Protein AF-A0A3D5TL50-F1 (afdb_monomer_lite)

Secondary structure (DSSP, 8-state):
-HHHHHHHHHHHHHHHHHHHHHTTSS-TTPPPPHHHHHHHHHHHHHHHHHHHHHHHHHH-

Foldseek 3Di:
DQVQLLVQLVVVQVVVLVVCVVVVNDDPPDDDDSVVSSVVSVVCCVVCVVVVVVVVVVVD

pLDDT: mean 92.6, std 4.34, range [74.69, 97.0]

Sequence (60 aa):
DIILMIISAFVIGAIWGLYLIASGKSKLKAKVPFGPFIVLGVFVTIFYGHTLANWYFTLV

Radius of gyration: 13.28 Å; chains: 1; bounding box: 27×24×33 Å

Structure (mmCIF, N/CA/C/O backbone):
data_AF-A0A3D5TL50-F1
#
_entry.id   AF-A0A3D5TL50-F1
#
loop_
_atom_site.group_PDB
_atom_site.id
_atom_site.type_symbol
_atom_site.label_atom_id
_atom_site.label_alt_id
_atom_site.label_comp_id
_atom_site.label_asym_id
_atom_site.label_entity_id
_atom_site.label_seq_id
_atom_site.pdbx_PDB_ins_code
_atom_site.Cartn_x
_atom_site.Cartn_y
_atom_site.Cartn_z
_atom_site.occupancy
_atom_site.B_iso_or_equiv
_atom_site.auth_seq_id
_atom_site.auth_comp_id
_atom_site.auth_asym_id
_atom_site.auth_atom_id
_atom_site.pdbx_PDB_model_num
ATOM 1 N N . ASP A 1 1 ? 11.396 -7.899 -9.952 1.00 82.31 1 ASP A N 1
ATOM 2 C CA . ASP A 1 1 ? 10.234 -8.732 -9.556 1.00 82.31 1 ASP A CA 1
ATOM 3 C C . ASP A 1 1 ? 9.938 -8.747 -8.059 1.00 82.31 1 ASP A C 1
ATOM 5 O O . ASP A 1 1 ? 8.864 -8.300 -7.685 1.00 82.31 1 ASP A O 1
ATOM 9 N N . ILE A 1 2 ? 10.860 -9.164 -7.179 1.00 91.75 2 ILE A N 1
ATOM 10 C CA . ILE A 1 2 ? 10.590 -9.268 -5.721 1.00 91.75 2 ILE A CA 1
ATOM 11 C C . ILE A 1 2 ? 10.111 -7.942 -5.099 1.00 91.75 2 ILE A C 1
ATOM 13 O O . ILE A 1 2 ? 9.169 -7.930 -4.311 1.00 91.75 2 ILE A O 1
ATOM 17 N N . ILE A 1 3 ? 10.719 -6.813 -5.476 1.00 93.56 3 ILE A N 1
ATOM 18 C CA . ILE A 1 3 ? 10.326 -5.491 -4.961 1.00 93.56 3 ILE A CA 1
ATOM 19 C C . ILE A 1 3 ? 8.898 -5.132 -5.399 1.00 93.56 3 ILE A C 1
ATOM 21 O O . ILE A 1 3 ? 8.086 -4.739 -4.570 1.00 93.56 3 ILE A O 1
ATOM 25 N N . LEU A 1 4 ? 8.567 -5.322 -6.680 1.00 94.75 4 LEU A N 1
ATOM 26 C CA . LEU A 1 4 ? 7.227 -5.050 -7.218 1.00 94.75 4 LEU A CA 1
ATOM 27 C C . LEU A 1 4 ? 6.164 -5.941 -6.574 1.00 94.75 4 LEU A C 1
ATOM 29 O O . LEU A 1 4 ? 5.075 -5.461 -6.266 1.00 94.75 4 LEU A O 1
ATOM 33 N N . MET A 1 5 ? 6.500 -7.202 -6.302 1.00 95.50 5 MET A N 1
ATOM 34 C CA . MET A 1 5 ? 5.649 -8.134 -5.564 1.00 95.50 5 MET A CA 1
ATOM 35 C C . MET A 1 5 ? 5.344 -7.622 -4.162 1.00 95.50 5 MET A C 1
ATOM 37 O O . MET A 1 5 ? 4.180 -7.584 -3.765 1.00 95.50 5 MET A O 1
ATOM 41 N N . ILE A 1 6 ? 6.373 -7.209 -3.421 1.00 95.12 6 ILE A N 1
ATOM 42 C CA . ILE A 1 6 ? 6.223 -6.687 -2.060 1.00 95.12 6 ILE A CA 1
ATOM 43 C C . ILE A 1 6 ? 5.397 -5.399 -2.071 1.00 95.12 6 ILE A C 1
ATOM 45 O O . ILE A 1 6 ? 4.452 -5.282 -1.294 1.00 95.12 6 ILE A O 1
ATOM 49 N N . ILE A 1 7 ? 5.700 -4.461 -2.972 1.00 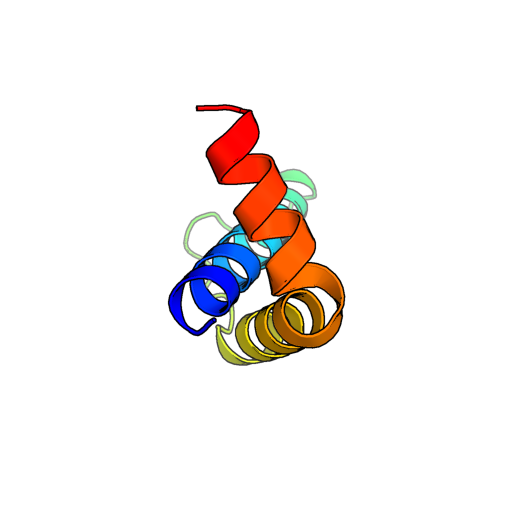94.88 7 ILE A N 1
ATOM 50 C CA . ILE A 1 7 ? 4.941 -3.211 -3.116 1.00 94.88 7 ILE A CA 1
ATOM 51 C C . ILE A 1 7 ? 3.475 -3.516 -3.432 1.00 94.88 7 ILE A C 1
ATOM 53 O O . ILE A 1 7 ? 2.588 -3.010 -2.751 1.00 94.88 7 ILE A O 1
ATOM 57 N N . SER A 1 8 ? 3.211 -4.390 -4.404 1.00 95.06 8 SER A N 1
ATOM 58 C CA . SER A 1 8 ? 1.848 -4.782 -4.780 1.00 95.06 8 SER A CA 1
ATOM 59 C C . SER A 1 8 ? 1.106 -5.420 -3.604 1.00 95.06 8 SER A C 1
ATOM 61 O O . SER A 1 8 ? -0.033 -5.052 -3.323 1.00 95.06 8 SER A O 1
ATOM 63 N N . ALA A 1 9 ? 1.759 -6.316 -2.859 1.00 95.88 9 ALA A N 1
ATOM 64 C CA . ALA A 1 9 ? 1.196 -6.929 -1.659 1.00 95.88 9 ALA A CA 1
ATOM 65 C C . ALA A 1 9 ? 0.835 -5.887 -0.587 1.00 95.88 9 ALA A C 1
ATOM 67 O O . ALA A 1 9 ? -0.256 -5.944 -0.016 1.00 95.88 9 ALA A O 1
ATOM 68 N N . PHE A 1 10 ? 1.713 -4.910 -0.340 1.00 94.69 10 PHE A N 1
ATOM 69 C CA . PHE A 1 10 ? 1.442 -3.821 0.599 1.00 94.69 10 PHE A CA 1
ATOM 70 C C . PHE A 1 10 ? 0.299 -2.923 0.133 1.00 94.69 10 PHE A C 1
ATOM 72 O O . PHE A 1 10 ? -0.559 -2.590 0.945 1.00 94.69 10 PHE A O 1
ATOM 79 N N . VAL A 1 11 ? 0.248 -2.559 -1.150 1.00 95.06 11 VAL A N 1
ATOM 80 C CA . VAL A 1 11 ? -0.820 -1.712 -1.703 1.00 95.06 11 VAL A CA 1
ATOM 81 C C . VAL A 1 11 ? -2.175 -2.410 -1.585 1.00 95.06 11 VAL A C 1
ATOM 83 O O . VAL A 1 11 ? -3.119 -1.828 -1.052 1.00 95.06 11 VAL A O 1
ATOM 86 N N . ILE A 1 12 ? -2.269 -3.676 -1.998 1.00 95.31 12 ILE A N 1
ATOM 87 C CA . ILE A 1 12 ? -3.511 -4.460 -1.904 1.00 95.31 12 ILE A CA 1
ATOM 88 C C . ILE A 1 12 ? -3.921 -4.634 -0.436 1.00 95.31 12 ILE A C 1
ATOM 90 O O . ILE A 1 12 ? -5.083 -4.418 -0.082 1.00 95.31 12 ILE A O 1
ATOM 94 N N . GLY A 1 13 ? -2.967 -4.978 0.434 1.00 93.81 13 GLY A N 1
ATOM 95 C CA . GLY A 1 13 ? -3.202 -5.119 1.869 1.00 93.81 13 GLY A CA 1
ATOM 96 C C . GLY A 1 13 ? -3.647 -3.815 2.534 1.00 93.81 13 GLY A C 1
ATOM 97 O O . GLY A 1 13 ? -4.546 -3.836 3.374 1.00 93.81 13 GLY A O 1
ATOM 98 N N . ALA A 1 14 ? -3.079 -2.676 2.134 1.00 93.56 14 ALA A N 1
ATOM 99 C CA . ALA A 1 14 ? -3.456 -1.361 2.639 1.00 93.56 14 ALA A CA 1
ATOM 100 C C . ALA A 1 14 ? -4.871 -0.973 2.201 1.00 93.56 14 ALA A C 1
ATOM 102 O O . ALA A 1 14 ? -5.659 -0.555 3.046 1.00 93.56 14 ALA A O 1
ATOM 103 N N . ILE A 1 15 ? -5.223 -1.167 0.925 1.00 95.19 15 ILE A N 1
ATOM 104 C CA . ILE A 1 15 ? -6.580 -0.911 0.410 1.00 95.19 15 ILE A CA 1
ATOM 105 C C . ILE A 1 15 ? -7.605 -1.758 1.173 1.00 95.19 15 ILE A C 1
ATOM 107 O O . ILE A 1 15 ? -8.615 -1.234 1.646 1.00 95.19 15 ILE A O 1
ATOM 111 N N . TRP A 1 16 ? -7.326 -3.051 1.357 1.00 93.56 16 TRP A N 1
ATOM 112 C CA . TRP A 1 16 ? -8.204 -3.942 2.114 1.00 93.56 16 TRP A CA 1
ATOM 113 C C . TRP A 1 16 ? -8.306 -3.548 3.595 1.00 93.56 16 TRP A C 1
ATOM 115 O O . TRP A 1 16 ? -9.397 -3.520 4.165 1.00 93.56 16 TRP A O 1
ATOM 125 N N . GLY A 1 17 ? -7.181 -3.198 4.222 1.00 92.44 17 GLY A N 1
ATOM 126 C CA . GLY A 1 17 ? -7.137 -2.725 5.605 1.00 92.44 17 GLY A CA 1
ATOM 127 C C . GLY A 1 17 ? -7.930 -1.433 5.808 1.00 92.44 17 GLY A C 1
ATOM 128 O O . GLY A 1 17 ? -8.744 -1.354 6.729 1.00 92.44 17 GLY A O 1
ATOM 129 N N . LEU A 1 18 ? -7.758 -0.451 4.919 1.00 93.69 18 LEU A N 1
ATOM 130 C CA . LEU A 1 18 ? -8.527 0.796 4.904 1.00 93.69 18 LEU A CA 1
ATOM 131 C C . LEU A 1 18 ? -10.022 0.526 4.736 1.00 93.69 18 LEU A C 1
ATOM 133 O O . LEU A 1 18 ? -10.818 1.075 5.494 1.00 93.69 18 LEU A O 1
ATOM 137 N N . TYR A 1 19 ? -10.407 -0.364 3.819 1.00 94.25 19 TYR A N 1
ATOM 138 C CA . TYR A 1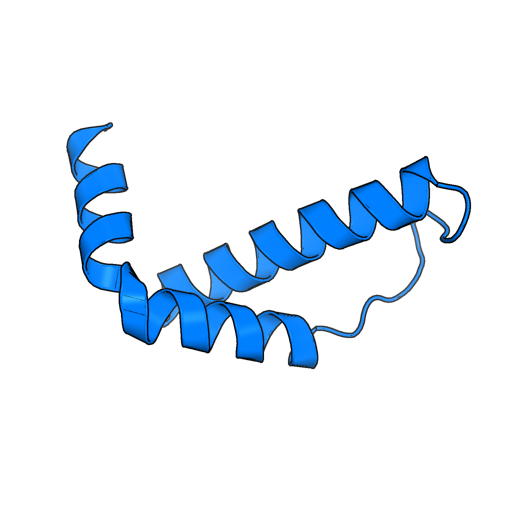 19 ? -11.803 -0.763 3.637 1.00 94.25 19 TYR A CA 1
ATOM 139 C C . TYR A 1 19 ? -12.406 -1.388 4.908 1.00 94.25 19 TYR A C 1
ATOM 141 O O . TYR A 1 19 ? -13.521 -1.044 5.313 1.00 94.25 19 TYR A O 1
ATOM 149 N N . LEU A 1 20 ? -11.674 -2.275 5.587 1.00 93.81 20 LEU A N 1
ATOM 150 C CA . LEU A 1 20 ? -12.132 -2.890 6.836 1.00 93.81 20 LEU A CA 1
ATOM 151 C C . LEU A 1 20 ? -12.275 -1.879 7.981 1.00 93.81 20 LEU A C 1
ATOM 153 O O . LEU A 1 20 ? -13.209 -1.988 8.775 1.00 93.81 20 LEU A O 1
ATOM 157 N N . ILE A 1 21 ? -11.369 -0.902 8.070 1.00 94.38 21 ILE A N 1
AT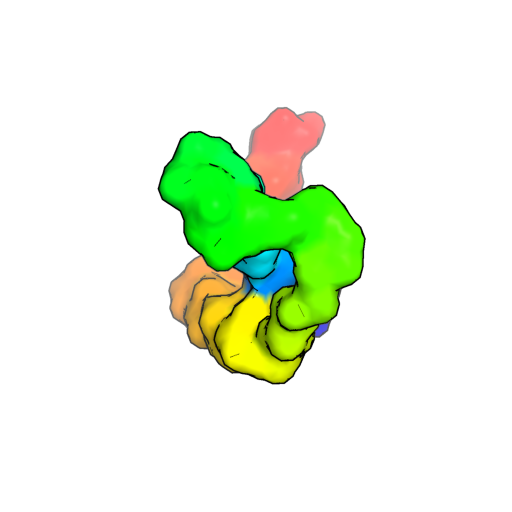OM 158 C CA . ILE A 1 21 ? -11.451 0.173 9.067 1.00 94.38 21 ILE A CA 1
ATOM 159 C C . ILE A 1 21 ? -12.639 1.091 8.751 1.00 94.38 21 ILE A C 1
ATOM 161 O O . ILE A 1 21 ? -13.451 1.359 9.634 1.00 94.38 21 ILE A O 1
ATOM 165 N N . ALA A 1 22 ? -12.787 1.517 7.494 1.00 95.12 22 ALA A N 1
ATOM 166 C CA . ALA A 1 22 ? -13.868 2.399 7.055 1.00 95.12 22 ALA A CA 1
ATOM 167 C C . ALA A 1 22 ? -15.259 1.760 7.216 1.00 95.12 22 ALA A C 1
ATOM 169 O O . ALA A 1 22 ? -16.216 2.441 7.566 1.00 95.12 22 ALA A O 1
ATOM 170 N N . SER A 1 23 ? -15.372 0.444 7.017 1.00 95.81 23 SER A N 1
ATOM 171 C CA . SER A 1 23 ? -16.617 -0.308 7.238 1.00 95.81 23 SER A CA 1
ATOM 172 C C . SER A 1 23 ? -16.895 -0.645 8.712 1.00 95.81 23 SER A C 1
ATOM 174 O O . SER A 1 23 ? -17.874 -1.331 9.002 1.00 95.81 23 SER A O 1
ATOM 176 N N . GLY A 1 24 ? -16.042 -0.207 9.649 1.00 92.94 24 GLY A N 1
ATOM 177 C CA . GLY A 1 24 ? -16.178 -0.478 11.086 1.00 92.94 24 GLY A CA 1
ATOM 178 C C . GLY A 1 24 ? -15.922 -1.937 11.486 1.00 92.94 24 GLY A C 1
ATOM 179 O O . GLY A 1 24 ? -16.130 -2.307 12.641 1.00 92.94 24 GLY A O 1
ATOM 180 N N . LYS A 1 25 ? -15.459 -2.777 10.551 1.00 90.94 25 LYS A N 1
ATOM 181 C CA . LYS A 1 25 ? -15.227 -4.218 10.753 1.00 90.94 25 LYS A CA 1
ATOM 182 C C . LYS A 1 25 ? -13.860 -4.532 11.363 1.00 90.94 25 LYS A C 1
ATOM 184 O O . LYS A 1 25 ? -13.611 -5.673 11.746 1.00 90.94 25 LYS A O 1
ATOM 189 N N . SER A 1 26 ? -12.963 -3.551 11.444 1.00 90.75 26 SER A N 1
ATOM 190 C CA . SER A 1 26 ? -11.624 -3.707 12.013 1.00 90.75 26 SER A CA 1
ATOM 191 C C . SER A 1 26 ? -11.153 -2.442 12.730 1.00 90.75 26 SER A C 1
ATOM 193 O O . SER A 1 26 ? -11.661 -1.346 12.504 1.00 90.75 26 SER A O 1
ATOM 195 N N . LYS A 1 27 ? -10.156 -2.596 13.606 1.00 90.69 27 LYS A N 1
ATOM 196 C CA . LYS A 1 27 ? -9.501 -1.495 14.325 1.00 90.69 27 LYS A CA 1
ATOM 197 C C . LYS A 1 27 ? -8.174 -1.149 13.658 1.00 90.69 27 LYS A C 1
ATOM 199 O O . LYS A 1 27 ? -7.505 -2.018 13.112 1.00 90.69 27 LYS A O 1
ATOM 204 N N . LEU A 1 28 ? -7.730 0.095 13.819 1.00 85.12 28 LEU A N 1
ATOM 205 C CA . LEU A 1 28 ? -6.483 0.607 13.232 1.00 85.12 28 LEU A CA 1
ATOM 206 C C . LEU A 1 28 ? -5.221 -0.191 13.630 1.00 85.12 28 LEU A C 1
ATOM 208 O O . LEU A 1 28 ? -4.248 -0.216 12.891 1.00 85.12 28 LEU A O 1
ATOM 212 N N . LYS A 1 29 ? -5.245 -0.868 14.786 1.00 84.44 29 LYS A N 1
ATOM 213 C CA . LYS A 1 29 ? -4.151 -1.722 15.294 1.00 84.44 29 LYS A CA 1
ATOM 214 C C . LYS A 1 29 ? -4.400 -3.226 15.110 1.00 84.44 29 LYS A C 1
ATOM 216 O O . LYS A 1 29 ? -3.716 -4.040 15.730 1.00 84.44 29 LYS A O 1
ATOM 221 N N . ALA A 1 30 ? -5.413 -3.614 14.339 1.00 85.69 30 ALA A N 1
ATOM 222 C CA . ALA A 1 30 ? -5.685 -5.021 14.088 1.00 85.69 30 ALA A CA 1
ATOM 223 C C . ALA A 1 30 ? -4.548 -5.646 13.268 1.00 85.69 30 ALA A C 1
ATOM 225 O O . ALA A 1 30 ? -4.038 -5.045 12.324 1.00 85.69 30 ALA A O 1
ATOM 226 N N . LYS A 1 31 ? -4.152 -6.870 13.630 1.00 83.94 31 LYS A N 1
ATOM 227 C CA . LYS A 1 31 ? -3.140 -7.617 12.881 1.00 83.94 31 LYS A CA 1
ATOM 228 C C . LYS A 1 31 ? -3.776 -8.180 11.617 1.00 83.94 31 LYS A C 1
ATOM 230 O O . LYS A 1 31 ? -4.723 -8.957 11.694 1.00 83.94 31 LYS A O 1
ATOM 235 N N . VAL A 1 32 ? -3.231 -7.802 10.470 1.00 82.25 32 VAL A N 1
ATOM 236 C CA . VAL A 1 32 ? -3.625 -8.332 9.166 1.00 82.25 32 VAL A CA 1
ATOM 237 C C . VAL A 1 32 ? -2.599 -9.397 8.759 1.00 82.25 32 VAL A C 1
ATOM 239 O O . VAL A 1 32 ? -1.400 -9.111 8.797 1.00 82.25 32 VAL A O 1
ATOM 242 N N . PRO A 1 33 ? -3.013 -10.633 8.417 1.00 86.50 33 PRO A N 1
ATOM 243 C CA . PRO A 1 33 ? -2.072 -11.673 8.018 1.00 86.50 33 PRO A CA 1
ATOM 244 C C . PRO A 1 33 ? -1.416 -11.282 6.693 1.00 86.50 33 PRO A C 1
ATOM 246 O O . PRO A 1 33 ? -2.102 -11.066 5.701 1.00 86.50 33 PRO A O 1
ATOM 249 N N . PHE A 1 34 ? -0.088 -11.193 6.674 1.00 88.31 34 PHE A N 1
ATOM 250 C CA . PHE A 1 34 ? 0.653 -10.709 5.506 1.00 88.31 34 PHE A CA 1
ATOM 251 C C . PHE A 1 34 ? 0.688 -11.733 4.356 1.00 88.31 34 PHE A C 1
ATOM 253 O O . PHE A 1 34 ? 0.620 -11.358 3.190 1.00 88.31 34 PHE A O 1
ATOM 260 N N . GLY A 1 35 ? 0.708 -13.032 4.680 1.00 91.75 35 GLY A N 1
ATOM 261 C CA . GLY A 1 35 ? 0.835 -14.131 3.713 1.00 91.75 35 GLY A CA 1
ATOM 262 C C . GLY A 1 35 ? -0.149 -14.084 2.531 1.00 91.75 35 GLY A C 1
ATOM 263 O O . GLY A 1 35 ? 0.311 -14.090 1.391 1.00 91.75 35 GLY A O 1
ATOM 264 N N . PRO A 1 36 ? -1.476 -13.979 2.750 1.00 95.00 36 PRO A N 1
ATOM 265 C CA . PRO A 1 36 ? -2.450 -13.892 1.658 1.00 95.00 36 PRO A CA 1
ATOM 266 C C . PRO A 1 36 ? -2.192 -12.728 0.691 1.00 95.00 36 PRO A C 1
ATOM 268 O O . PRO A 1 36 ? -2.324 -12.889 -0.520 1.00 95.00 36 PRO A O 1
ATOM 271 N N . PHE A 1 37 ? -1.767 -11.570 1.204 1.00 95.31 37 PHE A N 1
ATOM 272 C CA . PHE A 1 37 ? -1.471 -10.405 0.369 1.00 95.31 37 PHE A CA 1
ATOM 273 C C . PHE A 1 37 ? -0.164 -10.562 -0.405 1.00 95.31 37 PHE A C 1
ATOM 275 O O . PHE A 1 37 ? -0.101 -10.112 -1.547 1.00 95.31 37 PHE A O 1
ATOM 282 N N . ILE A 1 38 ? 0.845 -11.248 0.152 1.00 95.56 38 ILE A N 1
ATOM 283 C CA . ILE A 1 38 ? 2.045 -11.625 -0.615 1.00 95.56 38 ILE A CA 1
ATOM 284 C C . ILE A 1 38 ? 1.648 -12.479 -1.814 1.00 95.56 38 ILE A C 1
ATOM 286 O O . ILE A 1 38 ? 2.078 -12.183 -2.923 1.00 95.56 38 ILE A O 1
ATOM 290 N N . VAL A 1 39 ? 0.823 -13.511 -1.612 1.00 97.00 39 VAL A N 1
ATOM 291 C CA . VAL A 1 39 ? 0.393 -14.403 -2.701 1.00 97.00 39 VAL A CA 1
ATOM 292 C C . VAL A 1 39 ? -0.311 -13.606 -3.803 1.00 97.00 39 VAL A C 1
ATOM 294 O O . VAL A 1 39 ? -0.004 -13.779 -4.979 1.00 97.00 39 VAL A O 1
ATOM 297 N N . LEU A 1 40 ? -1.186 -12.664 -3.439 1.00 96.44 40 LEU A N 1
ATOM 298 C CA . LEU A 1 40 ? -1.807 -11.754 -4.408 1.00 96.44 40 LEU A CA 1
ATOM 299 C C . LEU A 1 40 ? -0.776 -10.860 -5.117 1.00 96.44 40 LEU A C 1
ATOM 301 O O . LEU A 1 40 ? -0.837 -10.709 -6.335 1.00 96.44 40 LEU A O 1
ATOM 305 N N . GLY A 1 41 ? 0.205 -10.318 -4.391 1.00 95.69 41 GLY A N 1
ATOM 306 C CA . GLY A 1 41 ? 1.310 -9.551 -4.971 1.00 95.69 41 GLY A CA 1
ATOM 307 C C . GLY A 1 41 ? 2.161 -10.365 -5.954 1.00 95.69 41 GLY A C 1
ATOM 308 O O . GLY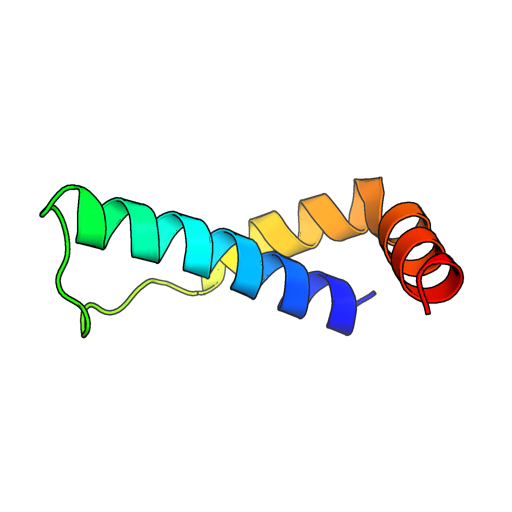 A 1 41 ? 2.593 -9.830 -6.977 1.00 95.69 41 GLY A O 1
ATOM 309 N N . VAL A 1 42 ? 2.356 -11.664 -5.689 1.00 96.75 42 VAL A N 1
ATOM 310 C CA . VAL A 1 42 ? 3.030 -12.606 -6.601 1.00 96.75 42 VAL A CA 1
ATOM 311 C C . VAL A 1 42 ? 2.231 -12.735 -7.889 1.00 96.75 42 VAL A C 1
ATOM 313 O O . VAL A 1 42 ? 2.790 -12.521 -8.960 1.00 96.75 42 VAL A O 1
ATOM 316 N N . PHE A 1 43 ? 0.928 -13.014 -7.801 1.00 96.81 43 PHE A N 1
ATOM 317 C CA . PHE A 1 43 ? 0.069 -13.117 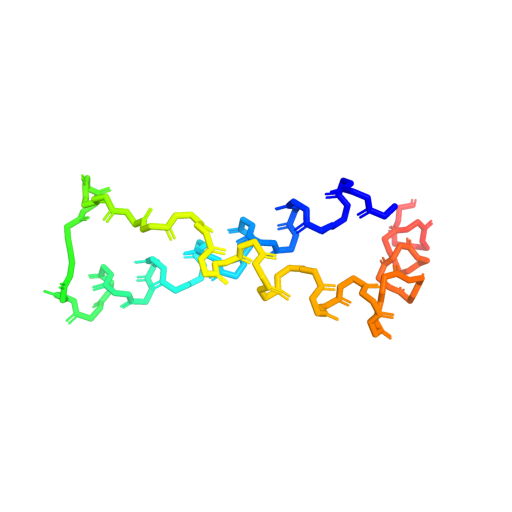-8.983 1.00 96.81 43 PHE A CA 1
ATOM 318 C C . PHE A 1 43 ? 0.095 -11.833 -9.818 1.00 96.81 43 PHE A C 1
ATOM 320 O O . PHE A 1 43 ? 0.304 -11.890 -11.029 1.00 96.81 43 PHE A O 1
ATOM 327 N N . VAL A 1 44 ? -0.038 -10.670 -9.177 1.00 95.81 44 VAL A N 1
ATOM 328 C CA . VAL A 1 44 ? 0.037 -9.374 -9.867 1.00 95.81 44 VAL A CA 1
ATOM 329 C C . VAL A 1 44 ? 1.385 -9.188 -10.562 1.00 95.81 44 VAL A C 1
ATOM 331 O O . VAL A 1 44 ? 1.424 -8.755 -11.710 1.00 95.81 44 VAL A O 1
ATOM 334 N N . THR A 1 45 ? 2.489 -9.563 -9.919 1.00 95.94 45 THR A N 1
ATOM 335 C CA . THR A 1 45 ? 3.830 -9.417 -10.507 1.00 95.94 45 THR A CA 1
ATOM 336 C C . THR A 1 45 ? 4.066 -10.388 -11.659 1.00 95.94 45 THR A C 1
ATOM 338 O O . THR A 1 45 ? 4.643 -9.988 -12.665 1.00 95.94 45 THR A O 1
ATOM 341 N N . ILE A 1 46 ? 3.589 -11.632 -11.558 1.00 96.62 46 ILE A N 1
ATOM 342 C CA . ILE A 1 46 ? 3.725 -12.633 -12.626 1.00 96.62 46 ILE A CA 1
ATOM 343 C C . ILE A 1 46 ? 2.983 -12.187 -13.889 1.00 96.62 46 ILE A C 1
ATOM 345 O O . ILE A 1 46 ? 3.526 -12.301 -14.984 1.00 96.62 46 ILE A O 1
ATOM 349 N N . PHE A 1 47 ? 1.762 -11.667 -13.750 1.00 95.88 47 PHE A N 1
ATOM 350 C CA . PHE A 1 47 ? 0.946 -11.291 -14.908 1.00 95.88 47 PHE A CA 1
ATOM 351 C C . PHE A 1 47 ? 1.216 -9.870 -15.421 1.00 95.88 47 PHE A C 1
ATOM 353 O O . PHE A 1 47 ? 1.121 -9.632 -16.622 1.00 95.88 47 PHE A O 1
ATOM 360 N N . TYR A 1 48 ? 1.555 -8.925 -14.538 1.00 95.31 48 TYR A N 1
ATOM 361 C CA . TYR A 1 48 ? 1.596 -7.493 -14.864 1.00 95.31 48 TYR A CA 1
ATOM 362 C C . TYR A 1 48 ? 2.892 -6.789 -14.452 1.00 95.31 48 TYR A C 1
ATOM 364 O O . TYR A 1 48 ? 3.009 -5.581 -14.657 1.00 95.31 48 TYR A O 1
ATOM 372 N N . GLY A 1 49 ? 3.876 -7.497 -13.890 1.00 93.50 49 GLY A N 1
ATOM 373 C CA . GLY A 1 49 ? 5.085 -6.891 -13.322 1.00 93.50 49 GLY A CA 1
ATOM 374 C C . GLY A 1 49 ? 5.861 -6.024 -14.313 1.00 93.50 49 GLY A C 1
ATOM 375 O O . GLY A 1 49 ? 6.212 -4.894 -13.983 1.00 93.50 49 GLY A O 1
ATOM 376 N N . HIS A 1 50 ? 6.064 -6.504 -15.545 1.00 93.06 50 HIS A N 1
ATOM 377 C CA . HIS A 1 50 ? 6.766 -5.741 -16.583 1.00 93.06 50 HIS A CA 1
ATOM 378 C C . HIS A 1 50 ? 6.002 -4.468 -16.979 1.00 93.06 50 HIS A C 1
ATOM 380 O O . HIS A 1 50 ? 6.581 -3.387 -17.054 1.00 93.06 50 HIS A O 1
ATOM 386 N N . THR A 1 51 ? 4.687 -4.576 -17.186 1.00 93.62 51 THR A N 1
ATOM 387 C CA . THR A 1 51 ? 3.824 -3.436 -17.529 1.00 93.62 51 THR A CA 1
ATOM 388 C C . THR A 1 51 ? 3.790 -2.400 -16.407 1.00 93.62 51 THR A C 1
ATOM 390 O O . THR A 1 51 ? 3.920 -1.211 -16.679 1.00 93.62 51 THR A O 1
ATOM 393 N N . LEU A 1 52 ? 3.674 -2.840 -15.149 1.00 91.94 52 LEU A N 1
ATOM 394 C CA . LEU A 1 52 ? 3.685 -1.971 -13.967 1.00 91.94 52 LEU A CA 1
ATOM 395 C C . LEU A 1 52 ? 5.028 -1.259 -13.789 1.00 91.94 52 LEU A C 1
ATOM 397 O O . LEU A 1 52 ? 5.054 -0.060 -13.516 1.00 91.94 52 LEU A O 1
ATOM 401 N N . ALA A 1 53 ? 6.137 -1.978 -13.968 1.00 92.62 53 ALA A N 1
ATOM 402 C CA . ALA A 1 53 ? 7.473 -1.398 -13.907 1.00 92.62 53 ALA A CA 1
ATOM 403 C C . ALA A 1 53 ? 7.662 -0.333 -14.990 1.00 92.62 53 ALA A C 1
ATOM 405 O O . ALA A 1 53 ? 8.084 0.782 -14.696 1.00 92.62 53 ALA A O 1
ATOM 406 N N . ASN A 1 54 ? 7.304 -0.660 -16.234 1.00 94.31 54 ASN A N 1
ATOM 407 C CA . ASN A 1 54 ? 7.435 0.264 -17.352 1.00 94.31 54 ASN A CA 1
ATOM 408 C C . ASN A 1 54 ? 6.541 1.496 -17.178 1.00 94.31 54 ASN A C 1
ATOM 410 O O . ASN A 1 54 ? 6.979 2.612 -17.436 1.00 94.31 54 ASN A O 1
ATOM 414 N N . TRP A 1 55 ? 5.311 1.307 -16.692 1.00 93.06 55 TRP A N 1
ATOM 415 C CA . TRP A 1 55 ? 4.410 2.407 -16.358 1.00 93.06 55 TRP A CA 1
ATOM 416 C C . TRP A 1 55 ? 5.037 3.343 -15.323 1.00 93.06 55 TRP A C 1
ATOM 418 O O . TRP A 1 55 ? 5.067 4.546 -15.554 1.00 93.06 55 TRP A O 1
ATOM 428 N N . TYR A 1 56 ? 5.611 2.801 -14.243 1.00 89.88 56 TYR A N 1
ATOM 429 C CA . TYR A 1 56 ? 6.283 3.598 -13.215 1.00 89.88 56 TYR A CA 1
ATOM 430 C C . TYR A 1 56 ? 7.466 4.401 -13.776 1.00 89.88 56 TYR A C 1
ATOM 432 O O . TYR A 1 56 ? 7.550 5.600 -13.535 1.00 89.88 56 TYR A O 1
ATOM 440 N N . PHE A 1 57 ? 8.343 3.768 -14.561 1.00 93.12 57 PHE A N 1
ATOM 441 C CA . PHE A 1 57 ? 9.505 4.436 -15.163 1.00 93.12 57 PHE A CA 1
ATOM 442 C C . PHE A 1 57 ? 9.164 5.383 -16.318 1.00 93.12 57 PHE A C 1
ATOM 444 O O . PHE A 1 57 ? 10.008 6.178 -16.696 1.00 93.12 57 PHE A O 1
ATOM 451 N N . THR A 1 58 ? 7.970 5.284 -16.906 1.00 95.50 58 THR A N 1
ATOM 452 C CA . THR A 1 58 ? 7.497 6.241 -17.924 1.00 95.50 58 THR A CA 1
ATOM 453 C C .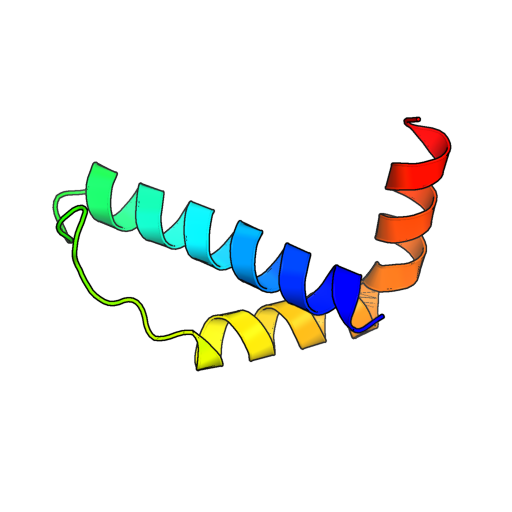 THR A 1 58 ? 6.830 7.458 -17.278 1.00 95.50 58 THR A C 1
ATOM 455 O O . THR A 1 58 ? 6.785 8.531 -17.872 1.00 95.50 58 THR A O 1
ATOM 458 N N . LEU A 1 59 ? 6.257 7.284 -16.083 1.00 89.62 59 LEU A N 1
ATOM 459 C CA . LEU A 1 59 ? 5.608 8.355 -15.322 1.00 89.62 59 LEU A CA 1
ATOM 460 C C . LEU A 1 59 ? 6.598 9.289 -14.623 1.00 89.62 59 LEU A C 1
ATOM 462 O O . LEU A 1 59 ? 6.247 10.437 -14.357 1.00 89.62 59 LEU A O 1
ATOM 466 N N . VAL A 1 60 ? 7.776 8.767 -14.283 1.00 74.69 60 VAL A N 1
ATOM 467 C CA . VAL A 1 60 ? 8.904 9.497 -13.688 1.00 74.69 60 VAL A CA 1
ATOM 468 C C . VAL A 1 60 ? 9.846 9.947 -14.791 1.00 74.69 60 VAL A C 1
ATOM 470 O O . VAL A 1 60 ? 10.209 11.142 -14.781 1.00 74.69 60 VAL A O 1
#